Protein AF-A0A966PX74-F1 (afdb_monomer)

Sequence (84 aa):
MSVKRLVPLHAVALESDPSTGRIGDIYYNTTDEELRYFDGTDWNPVGSGAITGLLDHIHTYDGAVFSVEATEVPAAGTIDGGTA

Solvent-accessible surface area (backbone atoms only — not comparable to full-atom values): 5700 Å² total; per-residue (Å²): 136,87,81,88,72,89,67,79,88,78,58,54,78,36,76,62,84,69,96,73,73,52,67,75,41,59,33,30,32,67,73,80,71,39,44,30,33,21,77,70,85,54,80,40,67,67,69,76,76,64,70,81,61,78,64,79,56,52,49,36,92,86,68,52,83,54,35,70,66,95,54,78,56,89,72,96,65,75,69,65,74,74,85,126

Secondary structure (DSSP, 8-state):
------S---PEEESS--S---TT-EEEETTTTEEEEE-SS-EEETTTT---S--S-PBBTT--B--STT--PPPSS-B-----

Foldseek 3Di:
DDDDDPDDPPAAEDCDDDPDDDAQRWHAHPPVRFIWGDNPPDIDGDPPPPPVDPADFFADPVGDTQDRPPPHDDDPDDTPPDDD

Structure (mmCIF, N/CA/C/O backbone):
data_AF-A0A966PX74-F1
#
_entry.id   AF-A0A966PX74-F1
#
loop_
_atom_site.group_PDB
_atom_site.id
_atom_site.type_symbol
_atom_site.label_atom_id
_atom_site.label_alt_id
_atom_site.label_comp_id
_atom_site.label_asym_id
_atom_site.label_entity_id
_atom_site.label_seq_id
_atom_site.pdbx_PDB_ins_code
_atom_site.Cartn_x
_atom_site.Cartn_y
_atom_site.Cartn_z
_atom_site.occupancy
_atom_site.B_iso_or_equiv
_atom_site.auth_seq_id
_atom_site.auth_comp_id
_atom_site.auth_asym_id
_atom_site.auth_atom_id
_atom_site.pdbx_PDB_model_num
ATOM 1 N N . MET A 1 1 ? -21.671 17.961 6.652 1.00 49.91 1 MET A N 1
ATOM 2 C CA . MET A 1 1 ? -20.882 18.321 7.851 1.00 49.91 1 MET A CA 1
ATOM 3 C C . MET A 1 1 ? -19.688 17.388 7.920 1.00 49.91 1 MET A C 1
ATOM 5 O O . MET A 1 1 ? -19.904 16.186 7.879 1.00 49.91 1 MET A O 1
ATOM 9 N N . SER A 1 2 ? -18.460 17.911 7.949 1.00 66.12 2 SER A N 1
ATOM 10 C CA . SER A 1 2 ? -17.263 17.081 8.133 1.00 66.12 2 SER A CA 1
ATOM 11 C C . SER A 1 2 ? -16.949 17.010 9.624 1.00 66.12 2 SER A C 1
ATOM 13 O O . SER A 1 2 ? -16.811 18.046 10.275 1.00 66.12 2 SER A O 1
ATOM 15 N N . VAL A 1 3 ? -16.909 15.804 10.187 1.00 71.69 3 VAL A N 1
ATOM 16 C CA . VAL A 1 3 ? -16.548 15.597 11.592 1.00 71.69 3 VAL A CA 1
ATOM 17 C C . VAL A 1 3 ? -15.032 15.477 11.662 1.00 71.69 3 VAL A C 1
ATOM 19 O O . VAL A 1 3 ? -14.456 14.523 11.144 1.00 71.69 3 VAL A O 1
ATOM 22 N N . LYS A 1 4 ? -14.375 16.435 12.319 1.00 71.88 4 LYS A N 1
ATOM 23 C CA . LYS A 1 4 ? -12.938 16.351 12.588 1.00 71.88 4 LYS A CA 1
ATOM 24 C C . LYS A 1 4 ? -12.699 15.297 13.669 1.00 71.88 4 LYS A C 1
ATOM 26 O O . LYS A 1 4 ? -12.919 15.555 14.850 1.00 71.88 4 LYS A O 1
ATOM 31 N N . ARG A 1 5 ? -12.243 14.108 13.276 1.00 73.19 5 ARG A N 1
ATOM 32 C CA . ARG A 1 5 ? -11.719 13.121 14.224 1.00 73.19 5 ARG A CA 1
ATOM 33 C C . ARG A 1 5 ? -10.285 13.512 14.579 1.00 73.19 5 ARG A C 1
ATOM 35 O O . AR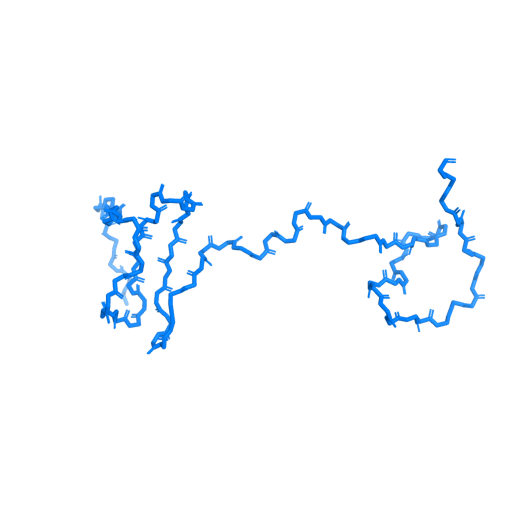G A 1 5 ? -9.408 13.481 13.730 1.00 73.19 5 ARG A O 1
ATOM 42 N N . LEU A 1 6 ? -10.06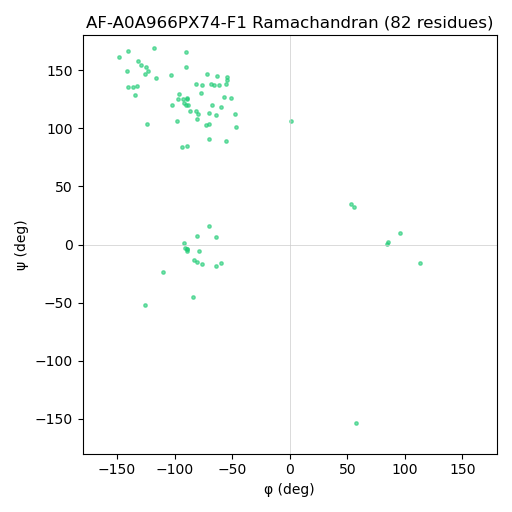9 13.908 15.834 1.00 80.50 6 LEU A N 1
ATOM 43 C CA . LEU A 1 6 ? -8.740 14.192 16.399 1.00 80.50 6 LEU A CA 1
ATOM 44 C C . LEU A 1 6 ? -7.989 12.914 16.816 1.00 80.50 6 LEU A C 1
ATOM 46 O O . LEU A 1 6 ? -6.947 12.997 17.456 1.00 80.50 6 LEU A O 1
ATOM 50 N N . VAL A 1 7 ? -8.532 11.739 16.493 1.00 77.25 7 VAL A N 1
ATOM 51 C CA . VAL A 1 7 ? -7.914 10.454 16.816 1.00 77.25 7 VAL A CA 1
ATOM 52 C C . VAL A 1 7 ? -6.996 10.063 15.657 1.00 77.25 7 VAL A C 1
ATOM 54 O O . VAL A 1 7 ? -7.475 10.033 14.520 1.00 77.25 7 VAL A O 1
ATOM 57 N N . PRO A 1 8 ? -5.711 9.769 15.918 1.00 77.56 8 PRO A N 1
ATOM 58 C CA . PRO A 1 8 ? -4.812 9.224 14.911 1.00 77.56 8 PRO A CA 1
ATOM 59 C C . PRO A 1 8 ? -5.393 7.953 14.289 1.00 77.56 8 PRO A C 1
ATOM 61 O O . PRO A 1 8 ? -6.012 7.142 14.981 1.00 77.56 8 PRO A O 1
ATOM 64 N N . LEU A 1 9 ? -5.170 7.754 12.991 1.00 75.81 9 LEU A N 1
ATOM 65 C CA . LEU A 1 9 ? -5.443 6.463 12.375 1.00 75.81 9 LEU A CA 1
ATOM 66 C C . LEU A 1 9 ? -4.409 5.458 12.901 1.00 75.81 9 LEU A C 1
ATOM 68 O O . LEU A 1 9 ? -3.253 5.481 12.494 1.00 75.81 9 LEU A O 1
ATOM 72 N N . HIS A 1 10 ? -4.821 4.598 13.829 1.00 84.44 10 HIS A N 1
ATOM 73 C CA . HIS A 1 10 ? -4.066 3.406 14.214 1.00 84.44 10 HIS A CA 1
ATOM 74 C C . HIS A 1 10 ? -4.493 2.258 13.301 1.00 84.44 10 HIS A C 1
ATOM 76 O O . HIS A 1 10 ? -5.409 1.504 13.631 1.00 84.44 10 HIS A O 1
ATOM 82 N N . ALA A 1 11 ? -3.869 2.166 12.127 1.00 90.69 11 ALA A N 1
ATOM 83 C CA . ALA A 1 11 ? -4.043 1.009 11.259 1.00 90.69 11 ALA A CA 1
ATOM 84 C C . ALA A 1 11 ? -3.548 -0.251 11.988 1.00 90.69 11 ALA A C 1
ATOM 86 O O . ALA A 1 11 ? -2.514 -0.225 12.658 1.00 90.69 11 ALA A O 1
ATOM 87 N N . VAL A 1 12 ? -4.299 -1.345 11.880 1.00 94.56 12 VAL A N 1
ATOM 88 C CA . VAL A 1 12 ? -3.859 -2.639 12.410 1.00 94.56 12 VAL A CA 1
ATOM 89 C C . VAL A 1 12 ? -2.675 -3.146 11.580 1.00 94.56 12 VAL A C 1
ATOM 91 O O . VAL A 1 12 ? -2.684 -3.005 10.360 1.00 94.56 12 VAL A O 1
ATOM 94 N N . ALA A 1 13 ? -1.656 -3.702 12.236 1.00 95.88 13 ALA A N 1
ATOM 95 C CA . ALA A 1 13 ? -0.483 -4.276 11.582 1.00 95.88 13 ALA A CA 1
ATOM 96 C C . ALA A 1 13 ? -0.652 -5.796 11.448 1.00 95.88 13 ALA A C 1
ATOM 98 O O . ALA A 1 13 ? -0.924 -6.469 12.446 1.00 95.88 13 ALA A O 1
ATOM 99 N N . LEU A 1 14 ? -0.537 -6.322 10.230 1.00 97.00 14 LEU A N 1
ATOM 100 C CA . LEU A 1 14 ? -0.749 -7.735 9.898 1.00 97.00 14 LEU A CA 1
ATOM 101 C C . LEU A 1 14 ? 0.274 -8.182 8.848 1.00 97.00 14 LEU A C 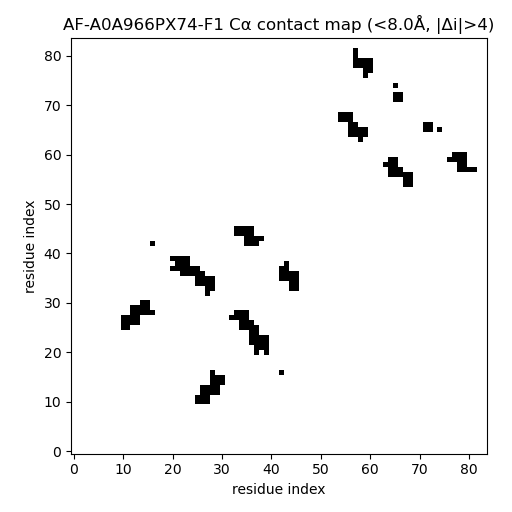1
ATOM 103 O O . LEU A 1 14 ? 0.659 -7.399 7.988 1.00 97.00 14 LEU A O 1
ATOM 107 N N . GLU A 1 15 ? 0.659 -9.455 8.874 1.00 97.44 15 GLU A N 1
ATOM 108 C CA . GLU A 1 15 ? 1.617 -10.033 7.912 1.00 97.44 15 GLU A CA 1
ATOM 109 C C . GLU A 1 15 ? 0.966 -10.453 6.582 1.00 97.44 15 GLU A C 1
ATOM 111 O O . GLU A 1 15 ? 1.653 -10.750 5.613 1.00 97.44 15 GLU A O 1
ATOM 116 N N . SER A 1 16 ? -0.366 -10.521 6.523 1.00 97.25 16 SER A N 1
ATOM 117 C CA . SER A 1 16 ? -1.106 -10.901 5.315 1.00 97.25 16 SER A CA 1
ATOM 118 C C . SER A 1 16 ? -2.453 -10.196 5.241 1.00 97.25 16 SER A C 1
ATOM 120 O O . SER A 1 16 ? -2.959 -9.684 6.246 1.00 97.25 16 SER A O 1
ATOM 122 N N . ASP A 1 17 ? -3.015 -10.169 4.034 1.00 97.00 17 ASP A N 1
ATOM 123 C CA . ASP A 1 17 ? -4.326 -9.598 3.755 1.00 97.00 17 ASP A CA 1
ATOM 124 C C . ASP A 1 17 ? -5.412 -10.269 4.629 1.00 97.00 17 ASP A C 1
ATOM 126 O O . ASP A 1 17 ? -5.533 -11.502 4.636 1.00 97.00 17 ASP A O 1
ATOM 130 N N . PRO A 1 18 ? -6.232 -9.497 5.372 1.00 96.12 18 PRO A N 1
ATOM 131 C CA . PRO A 1 18 ? -7.377 -10.046 6.087 1.00 96.12 18 PRO A CA 1
ATOM 132 C C . PRO A 1 18 ? -8.317 -10.818 5.156 1.00 96.12 18 PRO A C 1
ATOM 134 O O . PRO A 1 18 ? -8.691 -10.334 4.088 1.00 96.12 18 PRO A O 1
ATOM 137 N N . SER A 1 19 ? -8.808 -11.973 5.613 1.00 95.12 19 SER A N 1
ATOM 138 C CA . SER A 1 19 ? -9.748 -12.802 4.840 1.00 95.12 19 SER A CA 1
ATOM 139 C C . SER A 1 19 ? -11.099 -12.131 4.573 1.00 95.12 19 SER A C 1
ATOM 141 O O . SER A 1 19 ? -11.842 -12.555 3.690 1.00 95.12 19 SER A O 1
ATOM 143 N N . THR A 1 20 ? -11.434 -11.095 5.341 1.00 92.12 20 THR A N 1
ATOM 144 C CA . THR A 1 20 ? -12.637 -10.286 5.156 1.00 92.12 20 THR A CA 1
ATOM 145 C C . THR A 1 20 ? -12.283 -8.811 5.262 1.00 92.12 20 THR A C 1
ATOM 147 O O . THR A 1 20 ? -11.703 -8.401 6.268 1.00 92.12 20 THR A O 1
ATOM 150 N N . GLY A 1 21 ? -12.696 -8.019 4.275 1.00 92.38 21 GLY A N 1
ATOM 151 C CA . GLY A 1 21 ? -12.618 -6.561 4.299 1.00 92.38 21 GLY A CA 1
ATOM 152 C C . GLY A 1 21 ? -13.981 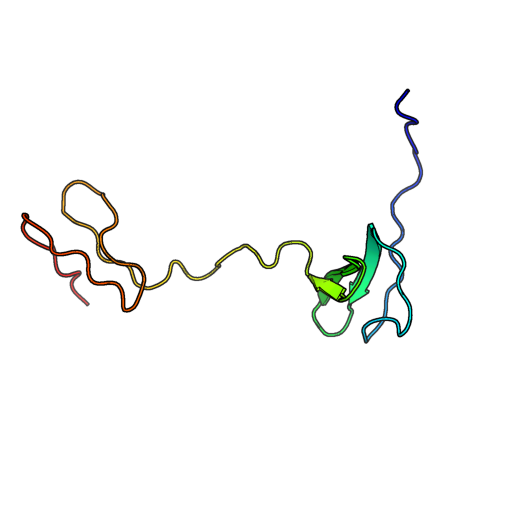-5.924 4.044 1.00 92.38 21 GLY A C 1
ATOM 153 O O . GLY A 1 21 ? -14.860 -6.508 3.403 1.00 92.38 21 GLY A O 1
ATOM 154 N N . ARG A 1 22 ? -14.179 -4.713 4.561 1.00 96.06 22 ARG A N 1
ATOM 155 C CA . ARG A 1 22 ? -15.234 -3.796 4.115 1.00 96.06 22 ARG A CA 1
ATOM 156 C C . ARG A 1 22 ? -14.595 -2.727 3.245 1.00 96.06 22 ARG A C 1
ATOM 158 O O . ARG A 1 22 ? -13.464 -2.326 3.490 1.00 96.06 22 ARG A O 1
ATOM 165 N N . ILE A 1 23 ? -15.323 -2.268 2.229 1.00 96.69 23 ILE A N 1
ATOM 166 C CA . ILE A 1 23 ? -14.838 -1.213 1.329 1.00 96.69 23 ILE A CA 1
ATOM 167 C C . ILE A 1 23 ? -14.346 -0.022 2.157 1.00 96.69 23 ILE A C 1
ATOM 169 O O . ILE A 1 23 ? -15.096 0.516 2.976 1.00 96.69 23 ILE A O 1
ATOM 173 N N . GLY A 1 24 ? -13.102 0.389 1.916 1.00 93.06 24 GLY A N 1
ATOM 174 C CA . GLY A 1 24 ? -12.453 1.499 2.610 1.00 93.06 24 GLY A CA 1
ATOM 175 C C . GLY A 1 24 ? -11.777 1.134 3.934 1.00 93.06 24 GLY A C 1
ATOM 176 O O . GLY A 1 24 ? -11.239 2.033 4.582 1.00 93.06 24 GLY A O 1
ATOM 177 N N . ASP A 1 25 ? -11.777 -0.139 4.339 1.00 95.00 25 ASP A N 1
ATOM 178 C CA . ASP A 1 25 ? -10.912 -0.609 5.422 1.00 95.00 25 ASP A CA 1
ATOM 179 C C . ASP A 1 25 ? -9.442 -0.444 5.022 1.00 95.00 25 ASP A C 1
ATOM 181 O O . ASP A 1 25 ? -9.082 -0.594 3.853 1.00 95.00 25 ASP A O 1
ATOM 185 N N . ILE A 1 26 ? -8.601 -0.125 6.008 1.00 94.94 26 ILE A N 1
ATOM 186 C CA . ILE A 1 26 ? -7.168 0.122 5.830 1.00 94.94 26 ILE A CA 1
ATOM 187 C C . ILE A 1 26 ? -6.400 -0.648 6.902 1.00 94.94 26 ILE A C 1
ATOM 189 O O . ILE A 1 26 ? -6.769 -0.610 8.081 1.00 94.94 26 ILE A O 1
ATOM 193 N N . TYR A 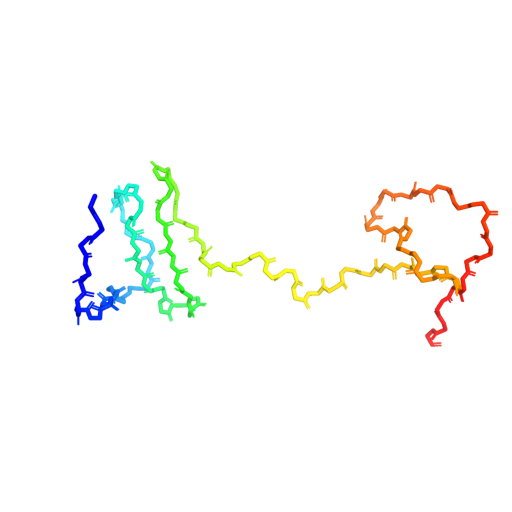1 27 ? -5.307 -1.296 6.510 1.00 96.25 27 TYR A N 1
ATOM 194 C CA . TYR A 1 27 ? -4.358 -1.927 7.427 1.00 96.25 27 TYR A CA 1
ATOM 195 C C . TYR A 1 27 ? -2.910 -1.709 6.954 1.00 96.25 27 TYR A C 1
ATOM 197 O O . TYR A 1 27 ? -2.684 -1.243 5.838 1.00 96.25 27 TYR A O 1
ATOM 205 N N . TYR A 1 28 ? -1.931 -1.987 7.814 1.00 95.50 28 TYR A N 1
ATOM 206 C CA . TYR A 1 28 ? -0.509 -1.975 7.464 1.00 95.50 28 TYR A CA 1
ATOM 207 C C . TYR A 1 28 ? -0.003 -3.409 7.281 1.00 95.50 28 TYR A C 1
ATOM 209 O O . TYR A 1 28 ? -0.066 -4.207 8.222 1.00 95.50 28 TYR A O 1
ATOM 217 N N . ASN A 1 29 ? 0.490 -3.728 6.085 1.00 96.50 29 ASN A N 1
ATOM 218 C CA . ASN A 1 29 ? 1.137 -4.996 5.782 1.00 96.50 29 ASN A CA 1
ATOM 219 C C . ASN A 1 29 ? 2.595 -4.942 6.255 1.00 96.50 29 ASN A C 1
ATOM 221 O O . ASN A 1 29 ? 3.387 -4.153 5.748 1.00 96.50 29 ASN A O 1
ATOM 225 N N . THR A 1 30 ? 2.951 -5.768 7.236 1.00 96.75 30 THR A N 1
ATOM 226 C CA . THR A 1 30 ? 4.301 -5.775 7.823 1.00 96.75 30 THR A CA 1
ATOM 227 C C . THR A 1 30 ? 5.327 -6.545 7.000 1.00 96.75 30 THR A C 1
ATOM 229 O O . THR A 1 30 ? 6.515 -6.408 7.263 1.00 96.75 30 THR A O 1
ATOM 232 N N . THR A 1 31 ? 4.894 -7.364 6.042 1.00 96.69 31 THR A N 1
ATOM 233 C CA . THR A 1 31 ? 5.785 -8.105 5.140 1.00 96.69 31 THR A CA 1
ATOM 234 C C . THR A 1 31 ? 6.214 -7.237 3.964 1.00 96.69 31 THR A C 1
ATOM 236 O O . THR A 1 31 ? 7.399 -7.188 3.651 1.00 96.69 31 THR A O 1
ATOM 239 N N . ASP A 1 32 ? 5.262 -6.523 3.365 1.00 93.62 32 ASP A N 1
ATOM 240 C CA . ASP A 1 32 ? 5.493 -5.623 2.225 1.00 93.62 32 ASP A CA 1
ATOM 241 C C . ASP A 1 32 ? 5.799 -4.173 2.663 1.00 93.62 32 ASP A C 1
ATOM 243 O O . ASP A 1 32 ? 6.074 -3.307 1.838 1.00 93.62 32 ASP A O 1
ATOM 247 N N . GLU A 1 33 ? 5.747 -3.907 3.972 1.00 93.69 33 GLU A N 1
ATOM 248 C CA . GLU A 1 33 ? 5.996 -2.608 4.613 1.00 93.69 33 GLU A CA 1
ATOM 249 C C . GLU A 1 33 ? 5.116 -1.450 4.099 1.00 93.69 33 GLU A C 1
ATOM 251 O O . GLU A 1 33 ? 5.508 -0.280 4.132 1.00 93.69 33 GLU A O 1
ATOM 256 N N . GLU A 1 34 ? 3.882 -1.747 3.692 1.00 92.81 34 GLU A N 1
ATOM 257 C CA . GLU A 1 34 ? 2.986 -0.798 3.028 1.00 92.81 34 GLU A CA 1
ATOM 258 C C . GLU A 1 34 ? 1.592 -0.719 3.664 1.00 92.81 34 GLU A C 1
ATOM 260 O O . GLU A 1 34 ? 1.087 -1.659 4.278 1.00 92.81 34 GLU A O 1
ATOM 265 N N . LEU A 1 35 ? 0.926 0.426 3.497 1.00 94.19 35 LEU A N 1
ATOM 266 C CA . LEU A 1 35 ? -0.503 0.531 3.792 1.00 94.19 35 LEU A CA 1
ATOM 267 C C . LEU A 1 35 ? -1.299 -0.134 2.672 1.00 94.19 35 LEU A C 1
ATOM 269 O O . LEU A 1 35 ? -1.024 0.112 1.502 1.00 94.19 35 LEU A O 1
ATOM 273 N N . ARG A 1 36 ? -2.334 -0.895 3.022 1.00 95.50 36 ARG A N 1
ATOM 274 C CA . ARG A 1 36 ? -3.283 -1.479 2.067 1.00 95.50 36 ARG A CA 1
ATOM 275 C C . ARG A 1 36 ? -4.708 -1.057 2.369 1.00 95.50 36 ARG A C 1
ATOM 277 O O . ARG A 1 36 ? -5.056 -0.840 3.530 1.00 95.50 36 ARG A O 1
ATOM 284 N N . TYR A 1 37 ? -5.528 -0.953 1.330 1.00 95.06 37 TYR A N 1
ATOM 285 C CA . TYR A 1 37 ? -6.952 -0.651 1.421 1.00 95.06 37 TYR A CA 1
ATOM 286 C C . TYR A 1 37 ? -7.787 -1.708 0.698 1.00 95.06 37 TYR A C 1
ATOM 288 O O . TYR A 1 37 ? -7.354 -2.250 -0.318 1.00 95.06 37 TYR A O 1
ATOM 296 N N . PHE A 1 38 ? -8.985 -1.992 1.206 1.00 96.81 38 PHE A N 1
ATOM 297 C CA . PHE A 1 38 ? -9.916 -2.912 0.553 1.00 96.81 38 PHE A CA 1
ATOM 298 C C . PHE A 1 38 ? -10.868 -2.154 -0.375 1.00 96.81 38 PHE A C 1
ATOM 300 O O . PHE A 1 38 ? -11.570 -1.235 0.065 1.00 96.81 38 PHE A O 1
ATOM 307 N N . ASP A 1 39 ? -10.926 -2.541 -1.648 1.00 94.88 39 ASP A N 1
ATOM 308 C CA . ASP A 1 39 ? -11.786 -1.897 -2.656 1.00 94.88 39 ASP A CA 1
ATOM 309 C C . ASP A 1 39 ? -13.200 -2.506 -2.745 1.00 94.88 39 ASP A C 1
ATOM 311 O O . ASP A 1 39 ? -14.075 -1.964 -3.422 1.00 94.88 39 ASP A O 1
ATOM 315 N N . GLY A 1 40 ? -13.444 -3.597 -2.011 1.00 95.62 40 GLY A N 1
ATOM 316 C CA . GLY A 1 40 ? -14.682 -4.384 -2.047 1.00 95.62 40 GLY A CA 1
ATOM 317 C C . GLY A 1 40 ? -14.505 -5.785 -2.605 1.00 95.62 40 GLY A C 1
ATOM 318 O O . GLY A 1 40 ? -15.370 -6.632 -2.381 1.00 95.62 40 GLY A O 1
ATOM 319 N N . THR A 1 41 ? -13.381 -6.019 -3.270 1.00 94.62 41 THR A N 1
ATOM 320 C CA . THR A 1 41 ? -13.001 -7.295 -3.870 1.00 94.62 41 THR A CA 1
ATOM 321 C C . THR A 1 41 ? -11.627 -7.714 -3.368 1.00 94.62 41 THR A C 1
A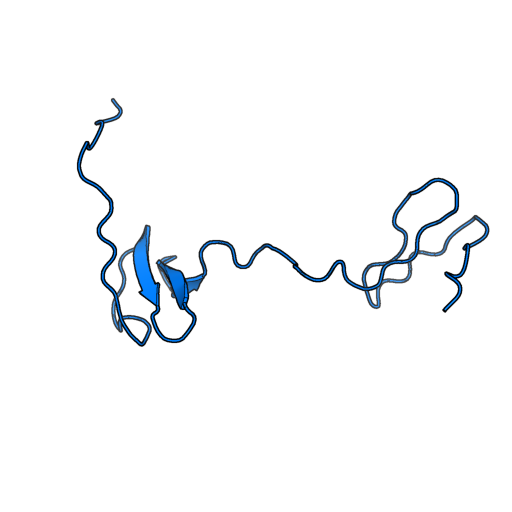TOM 323 O O . THR A 1 41 ? -11.509 -8.803 -2.811 1.00 94.62 41 THR A O 1
ATOM 326 N N . ASP A 1 42 ? -10.637 -6.823 -3.472 1.00 95.19 42 ASP A N 1
ATOM 327 C CA . ASP A 1 42 ? -9.229 -7.117 -3.209 1.00 95.19 42 ASP A CA 1
ATOM 328 C C . ASP A 1 42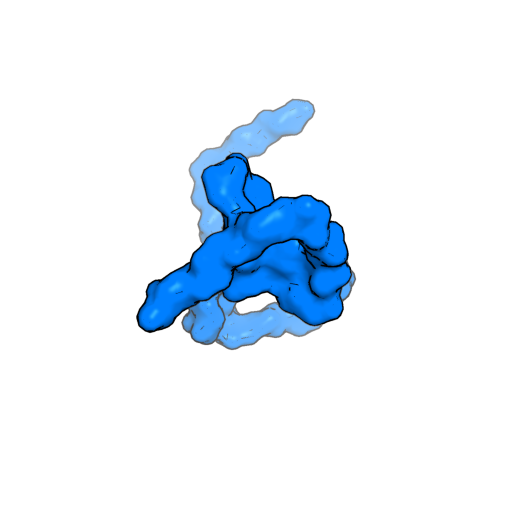 ? -8.568 -6.070 -2.298 1.00 95.19 42 ASP A C 1
ATOM 330 O O . ASP A 1 42 ? -9.016 -4.922 -2.159 1.00 95.19 42 ASP A O 1
ATOM 334 N N . TRP A 1 43 ? -7.472 -6.487 -1.659 1.00 96.31 43 TRP A N 1
ATOM 335 C CA . TRP A 1 43 ? -6.587 -5.605 -0.906 1.00 96.31 43 TRP A CA 1
ATOM 336 C C . TRP A 1 43 ? -5.523 -5.032 -1.832 1.00 96.31 43 TRP A C 1
ATOM 338 O O . TRP A 1 43 ? -4.725 -5.760 -2.416 1.00 96.31 43 TRP A O 1
ATOM 348 N N . ASN A 1 44 ? -5.502 -3.710 -1.941 1.00 94.31 44 ASN A N 1
ATOM 349 C CA . ASN A 1 44 ? -4.600 -2.991 -2.823 1.00 94.31 44 ASN A CA 1
ATOM 350 C C . ASN A 1 44 ? -3.642 -2.116 -2.008 1.00 94.31 44 ASN A C 1
ATOM 352 O O . ASN A 1 44 ? -4.060 -1.511 -1.016 1.00 94.31 44 ASN A O 1
ATOM 356 N N . PRO A 1 45 ? -2.379 -1.976 -2.426 1.00 93.81 45 PRO A N 1
ATOM 357 C CA . PRO A 1 45 ? -1.445 -1.054 -1.797 1.00 93.81 45 PRO A CA 1
ATOM 358 C C . PRO A 1 45 ? -1.857 0.410 -1.988 1.00 93.81 45 PRO A C 1
ATOM 360 O O . PRO A 1 45 ? -2.241 0.863 -3.070 1.00 93.81 45 PRO A O 1
ATOM 363 N N . VAL A 1 46 ? -1.741 1.191 -0.919 1.00 90.75 46 VAL A N 1
ATOM 364 C CA . VAL A 1 46 ? -1.904 2.643 -0.936 1.00 90.75 46 VAL A CA 1
ATOM 365 C C . VAL A 1 46 ? -0.600 3.251 -1.434 1.00 90.75 46 VAL A C 1
ATOM 367 O O . VAL A 1 46 ? 0.396 3.291 -0.719 1.00 90.75 46 VAL A O 1
ATOM 370 N N . GLY A 1 47 ? -0.617 3.775 -2.657 1.00 79.00 47 GLY A N 1
ATOM 371 C CA . GLY A 1 47 ? 0.531 4.490 -3.211 1.00 79.00 47 GLY A CA 1
ATOM 372 C C . GLY A 1 47 ? 1.468 3.656 -4.082 1.00 79.00 47 GLY A C 1
ATOM 373 O O . GLY A 1 47 ? 2.473 4.205 -4.527 1.00 79.00 47 GLY A O 1
ATOM 374 N N . SER A 1 48 ? 1.121 2.416 -4.462 1.00 63.81 48 SER A N 1
ATOM 375 C CA . SER A 1 48 ? 1.898 1.672 -5.480 1.00 63.81 48 SER A CA 1
ATOM 376 C C . SER A 1 48 ? 1.761 2.228 -6.911 1.00 63.81 48 SER A C 1
ATOM 378 O O . SER A 1 48 ? 2.099 1.559 -7.883 1.00 63.81 48 SER A O 1
ATOM 380 N N . GLY A 1 49 ? 1.255 3.455 -7.059 1.00 53.62 49 GLY A N 1
ATOM 381 C CA . GLY A 1 49 ? 1.217 4.199 -8.317 1.00 53.62 49 GLY A CA 1
ATOM 382 C C . GLY A 1 49 ? 2.462 5.050 -8.564 1.00 53.62 49 GLY A C 1
ATOM 383 O O . GLY A 1 49 ? 2.568 5.661 -9.626 1.00 53.62 49 GLY A O 1
ATOM 384 N N . ALA A 1 50 ? 3.410 5.106 -7.622 1.00 51.75 50 ALA A N 1
ATOM 385 C CA . ALA A 1 50 ? 4.740 5.582 -7.959 1.00 51.75 50 ALA A CA 1
ATOM 386 C C . ALA A 1 50 ? 5.391 4.510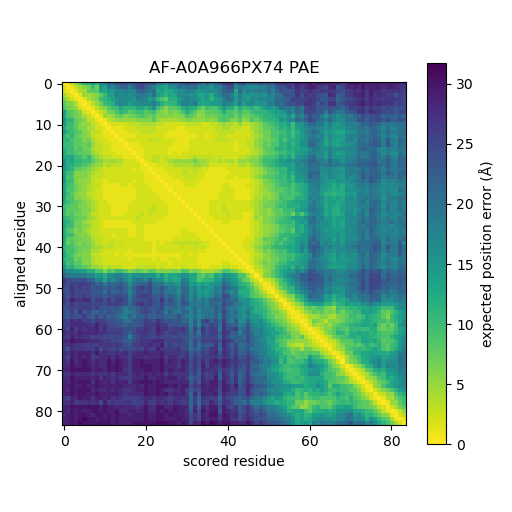 -8.836 1.00 51.75 50 ALA A C 1
ATOM 388 O O . ALA A 1 50 ? 6.015 3.574 -8.346 1.00 51.75 50 ALA A O 1
ATOM 389 N N . ILE A 1 51 ? 5.218 4.651 -10.147 1.00 56.41 51 ILE A N 1
ATOM 390 C CA . ILE A 1 51 ? 6.159 4.134 -11.130 1.00 56.41 51 ILE A CA 1
ATOM 391 C C . ILE A 1 51 ? 7.516 4.753 -10.748 1.00 56.41 51 ILE A C 1
ATOM 393 O O . ILE A 1 51 ? 7.831 5.885 -11.100 1.00 56.41 51 ILE A O 1
ATOM 397 N N . THR A 1 52 ? 8.258 4.070 -9.871 1.00 55.84 52 THR A N 1
ATOM 398 C CA . THR A 1 52 ? 9.558 4.519 -9.343 1.00 55.84 52 THR A CA 1
ATOM 399 C C . THR A 1 52 ? 10.666 4.341 -10.369 1.00 55.84 52 THR A C 1
ATOM 401 O O . THR A 1 52 ? 11.720 4.958 -10.249 1.00 55.84 52 THR A O 1
ATOM 404 N N . GLY A 1 53 ? 10.423 3.540 -11.401 1.00 56.84 53 GLY A N 1
ATOM 405 C CA . GLY A 1 53 ? 11.206 3.563 -12.618 1.00 56.84 53 GLY A CA 1
ATOM 406 C C . GLY A 1 53 ? 10.465 4.403 -13.628 1.00 56.84 53 GLY A C 1
ATOM 407 O O . GLY A 1 53 ? 9.480 3.930 -14.174 1.00 56.84 53 GLY A O 1
ATOM 408 N N . LEU A 1 54 ? 10.939 5.614 -13.908 1.00 58.84 54 LEU A N 1
ATOM 409 C CA . LEU A 1 54 ? 10.740 6.191 -15.230 1.00 58.84 54 LEU A CA 1
ATOM 410 C C . LEU A 1 54 ? 11.106 5.084 -16.229 1.00 58.84 54 LEU A C 1
ATOM 412 O O . LEU A 1 54 ? 12.283 4.750 -16.349 1.00 58.84 54 LEU A O 1
ATOM 416 N N . LEU A 1 55 ? 10.097 4.409 -16.796 1.00 66.81 55 LEU A N 1
ATOM 417 C CA . LEU A 1 55 ? 10.318 3.337 -17.761 1.00 66.81 55 LEU A CA 1
ATOM 418 C C . LEU A 1 55 ? 11.200 3.930 -18.860 1.00 66.81 55 LEU A C 1
ATOM 420 O O . LEU A 1 55 ? 11.061 5.119 -19.160 1.00 66.81 55 LEU A O 1
ATOM 424 N N . ASP A 1 56 ? 12.144 3.141 -19.378 1.00 65.44 56 ASP A N 1
ATOM 425 C CA . ASP A 1 56 ? 13.077 3.599 -20.408 1.00 65.44 56 ASP A CA 1
ATOM 426 C C . ASP A 1 56 ? 12.287 4.311 -21.510 1.00 65.44 56 ASP A C 1
ATOM 428 O O . ASP A 1 56 ? 11.412 3.728 -22.158 1.00 65.44 56 ASP A O 1
ATOM 432 N N . HIS A 1 57 ? 12.501 5.617 -21.615 1.00 66.19 57 HIS A N 1
ATOM 433 C CA . HIS A 1 57 ? 11.751 6.479 -22.506 1.00 66.19 57 HIS A CA 1
ATOM 434 C C . HIS A 1 57 ? 12.745 7.399 -23.185 1.00 66.19 57 HIS A C 1
ATOM 436 O O . HIS A 1 57 ? 13.669 7.936 -22.571 1.00 66.19 57 HIS A O 1
ATOM 442 N N . ILE A 1 58 ? 12.553 7.546 -24.486 1.00 65.88 58 ILE A N 1
ATOM 443 C CA . ILE A 1 58 ? 13.436 8.329 -25.327 1.00 65.88 58 ILE A CA 1
ATOM 444 C C . ILE A 1 58 ? 12.833 9.724 -25.469 1.00 65.88 58 ILE A C 1
ATOM 446 O O . ILE A 1 58 ? 11.648 9.877 -25.800 1.00 65.88 58 ILE A O 1
ATOM 450 N N . HIS A 1 59 ? 13.660 10.735 -25.214 1.00 65.56 59 HIS A N 1
ATOM 451 C CA . HIS A 1 59 ? 13.340 12.123 -25.502 1.00 65.56 59 HIS A CA 1
ATOM 452 C C . HIS A 1 59 ? 13.788 12.499 -26.914 1.00 65.56 59 HIS A C 1
ATOM 454 O O . HIS A 1 59 ? 14.745 11.969 -27.476 1.00 65.56 59 HIS A O 1
ATOM 460 N N . THR A 1 60 ? 13.097 13.469 -27.487 1.00 61.66 60 THR A N 1
ATOM 461 C CA . THR A 1 60 ? 13.646 14.314 -28.548 1.00 61.66 60 THR A CA 1
ATOM 462 C C . THR A 1 60 ? 14.313 15.539 -27.934 1.00 61.66 60 THR A C 1
ATOM 464 O O . THR A 1 60 ? 14.072 15.901 -26.783 1.00 61.66 60 THR A O 1
ATOM 467 N N . TYR A 1 61 ? 15.108 16.246 -28.737 1.00 62.38 61 TYR A N 1
ATOM 468 C CA . TYR A 1 61 ? 15.833 17.450 -28.313 1.00 62.38 61 TYR A CA 1
ATOM 469 C C . TYR A 1 61 ? 14.926 18.595 -27.799 1.00 62.38 61 TYR A C 1
ATOM 471 O O . TYR A 1 61 ? 15.402 19.530 -27.158 1.00 62.38 61 TYR A O 1
ATOM 479 N N . ASP A 1 62 ? 13.620 18.547 -28.081 1.00 66.38 62 ASP A N 1
ATOM 480 C CA . ASP A 1 62 ? 12.609 19.498 -27.599 1.00 66.38 62 ASP A CA 1
ATOM 481 C C . ASP A 1 62 ? 11.932 19.075 -26.275 1.00 66.38 62 ASP A C 1
ATOM 483 O O . ASP A 1 62 ? 11.076 19.799 -25.763 1.00 66.38 62 ASP A O 1
ATOM 487 N N . GLY A 1 63 ? 12.342 17.941 -25.694 1.00 61.81 63 GLY A N 1
ATOM 488 C CA . GLY A 1 63 ? 11.941 17.478 -24.364 1.00 61.81 63 GLY A CA 1
ATOM 489 C C . GLY A 1 63 ? 10.625 16.701 -24.303 1.00 61.81 63 GLY A C 1
ATOM 490 O O . GLY A 1 63 ? 10.227 16.278 -23.216 1.00 61.81 63 GLY A O 1
ATOM 491 N N . ALA A 1 64 ? 9.943 16.478 -25.428 1.00 67.06 64 ALA A N 1
ATOM 492 C CA . ALA A 1 64 ? 8.767 15.614 -25.454 1.00 67.06 64 ALA A CA 1
ATOM 493 C C . ALA A 1 64 ? 9.155 14.128 -25.292 1.00 67.06 64 ALA A C 1
ATOM 495 O O . ALA A 1 64 ? 10.225 13.692 -25.713 1.00 67.06 64 ALA A O 1
ATOM 496 N N . VAL A 1 65 ? 8.283 13.355 -24.637 1.00 65.50 65 VAL A N 1
ATOM 497 C CA . VAL A 1 65 ? 8.436 11.905 -24.422 1.00 65.50 65 VAL A CA 1
ATOM 498 C C . VAL A 1 65 ? 7.795 11.158 -25.589 1.00 65.50 65 VAL A C 1
ATOM 500 O O . VAL A 1 65 ? 6.615 11.384 -25.863 1.00 65.50 65 VAL A O 1
ATOM 503 N N . PHE A 1 66 ? 8.543 10.274 -26.261 1.00 64.44 66 PHE A N 1
ATOM 504 C CA . PHE A 1 66 ? 8.084 9.632 -27.505 1.00 64.44 66 PHE A CA 1
ATOM 505 C C . PHE A 1 66 ? 7.757 8.135 -27.411 1.00 64.44 66 PHE A C 1
ATOM 507 O O . PHE A 1 66 ? 6.941 7.658 -28.199 1.00 64.44 66 PHE A O 1
ATOM 514 N N . SER A 1 67 ? 8.318 7.392 -26.456 1.00 61.44 67 SER A N 1
ATOM 515 C CA . SER A 1 67 ? 7.982 5.974 -26.260 1.00 61.44 67 SER A CA 1
ATOM 516 C C . SER A 1 67 ? 7.907 5.611 -24.783 1.00 61.44 67 SER A C 1
ATOM 518 O O . SER A 1 67 ? 8.785 5.974 -24.008 1.00 61.44 67 SER A O 1
ATOM 520 N N . VAL A 1 68 ? 6.872 4.855 -24.417 1.00 56.41 68 VAL A N 1
ATOM 521 C CA . VAL A 1 68 ? 6.772 4.114 -23.153 1.00 56.41 68 VAL A CA 1
ATOM 522 C C . VAL A 1 68 ? 6.521 2.662 -23.565 1.00 56.41 68 VAL A C 1
ATOM 524 O O . VAL A 1 68 ? 5.434 2.334 -24.038 1.00 56.41 68 VAL A O 1
ATOM 527 N N . GLU A 1 69 ? 7.554 1.822 -23.476 1.00 65.19 69 GLU A N 1
ATOM 528 C CA . GLU A 1 69 ? 7.548 0.415 -23.926 1.00 65.19 69 GLU A CA 1
ATOM 529 C C . GLU A 1 69 ? 7.201 0.192 -25.426 1.00 65.19 69 GLU A C 1
ATOM 531 O O . GLU A 1 69 ? 7.451 1.052 -26.268 1.00 65.19 69 GLU A O 1
ATOM 536 N N . ALA A 1 70 ? 6.660 -0.993 -25.774 1.00 50.00 70 ALA A N 1
ATOM 537 C CA . ALA A 1 70 ? 6.435 -1.536 -27.128 1.00 50.00 70 ALA A CA 1
ATOM 538 C C . ALA A 1 70 ? 5.442 -0.753 -28.016 1.00 50.00 70 ALA A C 1
ATOM 540 O O . ALA A 1 70 ? 5.090 -1.205 -29.108 1.00 50.00 70 ALA A O 1
ATOM 541 N N . THR A 1 71 ? 4.970 0.406 -27.557 1.00 56.47 71 THR A N 1
ATOM 542 C CA . THR A 1 71 ? 4.176 1.327 -28.371 1.00 56.47 71 THR A CA 1
ATOM 543 C C . THR A 1 71 ? 5.119 2.346 -28.998 1.00 56.47 71 THR A C 1
ATOM 545 O O . THR A 1 71 ? 5.320 3.443 -28.479 1.00 56.47 71 THR A O 1
ATOM 548 N N . GLU A 1 72 ? 5.721 1.967 -30.123 1.00 53.44 72 GLU A N 1
ATOM 549 C CA . GLU A 1 72 ? 6.497 2.892 -30.945 1.00 53.44 72 GLU A CA 1
ATOM 550 C C . GLU A 1 72 ? 5.547 3.891 -31.617 1.00 53.44 72 GLU A C 1
ATOM 552 O O . GLU A 1 72 ? 4.736 3.530 -32.475 1.00 53.44 72 GLU A O 1
ATOM 557 N N . VAL A 1 73 ? 5.640 5.166 -31.237 1.00 57.81 73 VAL A N 1
ATOM 558 C CA . VAL A 1 73 ? 5.025 6.258 -31.996 1.00 57.81 73 VAL A CA 1
ATOM 559 C C . VAL A 1 73 ? 6.059 6.745 -33.015 1.00 57.81 73 VAL A C 1
ATOM 561 O O . VAL A 1 73 ? 7.134 7.190 -32.609 1.00 57.81 73 VAL A O 1
ATOM 564 N N . PRO A 1 74 ? 5.782 6.685 -34.333 1.00 55.69 74 PRO A N 1
ATOM 565 C CA . PRO A 1 74 ? 6.730 7.144 -35.343 1.00 55.69 74 PRO A CA 1
ATOM 566 C C . PRO A 1 74 ? 7.064 8.628 -35.142 1.00 55.69 74 PRO A C 1
ATOM 568 O O . PRO A 1 74 ? 6.186 9.487 -35.238 1.00 55.69 74 PRO A O 1
ATOM 571 N N . ALA A 1 75 ? 8.332 8.939 -34.875 1.00 57.84 75 ALA A N 1
ATOM 572 C CA . ALA A 1 75 ? 8.791 10.317 -34.753 1.00 57.84 75 ALA A CA 1
ATOM 573 C C . ALA A 1 75 ? 9.057 10.937 -36.134 1.00 57.84 75 ALA A C 1
ATOM 575 O O . ALA A 1 75 ? 9.654 10.314 -37.010 1.00 57.84 75 ALA A O 1
ATOM 576 N N . ALA A 1 76 ? 8.651 12.196 -36.313 1.00 62.00 76 ALA A N 1
ATOM 577 C CA . ALA A 1 76 ? 8.976 12.995 -37.500 1.00 62.00 76 ALA A CA 1
ATOM 578 C C . ALA A 1 76 ? 10.302 13.781 -37.363 1.00 62.00 76 ALA A C 1
ATOM 580 O O . ALA A 1 76 ? 10.713 14.450 -38.310 1.00 62.00 76 ALA A O 1
ATOM 581 N N . GLY A 1 77 ? 10.952 13.731 -36.192 1.00 63.47 77 GLY A N 1
ATOM 582 C CA . GLY A 1 77 ? 12.180 14.464 -35.862 1.00 63.47 77 GLY A CA 1
ATOM 583 C C . GLY A 1 77 ? 13.367 13.553 -35.531 1.00 63.47 77 GLY A C 1
ATOM 584 O O . GLY A 1 77 ? 13.210 12.345 -35.365 1.00 63.47 77 GLY A O 1
ATOM 585 N N . THR A 1 78 ? 14.567 14.137 -35.441 1.00 64.06 78 THR A N 1
ATOM 586 C CA . THR A 1 78 ? 15.794 13.421 -35.060 1.00 64.06 78 THR A CA 1
ATOM 587 C C . THR A 1 78 ? 15.716 12.971 -33.601 1.00 64.06 78 THR A C 1
ATOM 589 O O . THR A 1 78 ? 15.601 13.801 -32.701 1.00 64.06 78 THR A O 1
ATOM 592 N N . ILE A 1 79 ? 15.804 11.661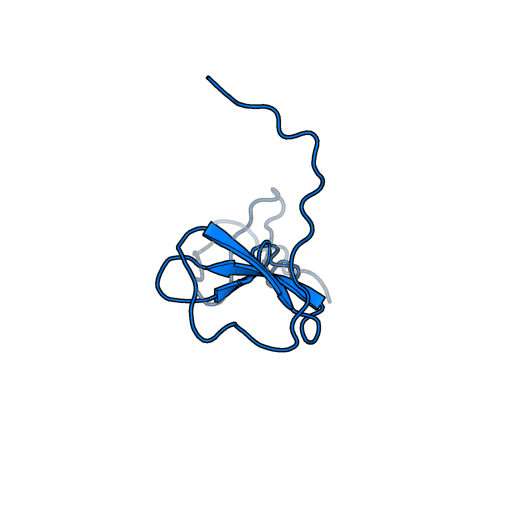 -33.381 1.00 64.69 79 ILE A N 1
ATOM 593 C CA . ILE A 1 79 ? 15.907 11.042 -32.057 1.00 64.69 79 ILE A CA 1
ATOM 594 C C . ILE A 1 79 ? 17.341 11.216 -31.543 1.00 64.69 79 ILE A C 1
ATOM 596 O O . ILE A 1 79 ? 18.281 10.926 -32.283 1.00 64.69 79 ILE A O 1
ATOM 600 N N . ASP A 1 80 ? 17.529 11.699 -30.310 1.00 65.56 80 ASP A N 1
ATOM 601 C CA . ASP A 1 80 ? 18.874 11.973 -29.775 1.00 65.56 80 ASP A CA 1
ATOM 602 C C . ASP A 1 80 ? 19.618 10.721 -29.280 1.00 65.56 80 ASP A C 1
ATOM 604 O O . ASP A 1 80 ? 20.810 10.794 -28.988 1.00 65.56 80 ASP A O 1
ATOM 608 N N . GLY A 1 81 ? 18.942 9.566 -29.280 1.00 62.09 81 GLY A N 1
ATOM 609 C CA . GLY A 1 81 ? 19.548 8.241 -29.172 1.00 62.09 81 GLY A CA 1
ATOM 610 C C . GLY A 1 81 ? 20.475 8.077 -27.972 1.00 62.09 81 GLY A C 1
ATOM 611 O O . GLY A 1 81 ? 21.487 7.399 -28.132 1.00 62.09 81 GLY A O 1
ATOM 612 N N . GLY A 1 82 ? 20.142 8.726 -26.843 1.00 53.72 82 GLY A N 1
ATOM 613 C CA . GLY A 1 82 ? 20.836 8.715 -25.549 1.00 53.72 82 GLY A CA 1
ATOM 614 C C . GLY A 1 82 ? 22.115 7.877 -25.501 1.00 53.72 82 GLY A C 1
ATOM 615 O O . GLY A 1 82 ? 22.064 6.650 -25.472 1.00 53.72 82 GLY A O 1
ATOM 616 N N . THR A 1 83 ? 23.275 8.535 -25.483 1.00 47.66 83 THR A N 1
ATOM 617 C CA . THR A 1 83 ? 24.568 7.851 -25.377 1.00 47.66 83 THR A CA 1
ATOM 618 C C . THR A 1 83 ? 24.672 7.123 -24.039 1.00 47.66 83 THR A C 1
ATOM 620 O O . THR A 1 83 ? 24.779 7.777 -22.998 1.00 47.66 83 THR A O 1
ATOM 623 N N . ALA A 1 84 ? 24.661 5.790 -24.081 1.00 42.97 84 ALA A N 1
ATOM 624 C CA . ALA A 1 84 ? 25.277 4.968 -23.043 1.00 42.97 84 ALA A CA 1
ATOM 625 C C . ALA A 1 84 ? 26.801 5.174 -23.022 1.00 42.97 84 ALA A C 1
ATOM 627 O O . ALA A 1 84 ? 27.387 5.365 -24.116 1.00 42.97 84 ALA A O 1
#

Radius of gyration: 21.09 Å; Cα contacts (8 Å, |Δi|>4): 101; chains: 1; bounding box: 46×32×54 Å

Mean predicted aligned error: 14.02 Å

Nearest PDB structures (foldseek):
  7rej-assembly2_B  TM=6.334E-01  e=7.131E-01  Kuttervirus CBA120
  7rfo-assembly1_B  TM=6.142E-01  e=6.269E-01  Kuttervirus CBA120
  7rfo-assembly1_C  TM=6.166E-01  e=1.757E+00  Kuttervirus CBA120
  7rfv-assembly1_A  TM=5.694E-01  e=2.942E+00  Kuttervirus CBA120

pLDDT: mean 76.72, std 17.2, range [42.97, 97.44]